Protein AF-A0A9D9ZDM3-F1 (afdb_monomer)

pLDDT: mean 91.42, std 8.43, range [58.44, 98.38]

Secondary structure (DSSP, 8-state):
-----------SSHHHHHHHHTTS--S-GGG----HHHHHHTTS----TT-HHHHHHHHHHHTT------SS--------THHHHTT-SHHHHHHHHHHHHHHHHTTSS-HHHHHHHHHHHHHHHHS-HHHHHHHHHHTS--

Solvent-accessible surface area (backbone atoms only — not comparable to full-atom values): 8613 Å² total; per-residue (Å²): 134,92,81,78,83,64,56,76,67,64,53,45,51,40,71,51,25,55,58,46,40,59,78,41,72,54,67,65,72,97,76,65,86,78,65,64,67,64,43,56,76,70,63,49,76,60,100,40,82,98,41,34,68,44,54,40,53,52,53,38,45,76,72,70,50,84,52,75,42,77,92,65,91,87,71,90,79,90,84,54,75,67,67,52,58,77,64,32,45,68,70,52,44,53,45,50,46,54,48,39,54,48,39,36,74,74,65,70,33,51,73,66,50,35,54,54,49,45,53,57,48,46,54,55,23,71,44,58,67,71,60,38,49,49,46,49,46,72,65,68,21,86

Foldseek 3Di:
DPDDLFAADADFFQVRLLVVLLQDQRDPVVPDDDDPVLCVVLPHFDPLPPCRSSVSVLSSVVVVNTDGDDRDPPDDDDDDLVVLVVCADDVNLVSLLVVLVVCVVSVSYPPVSSVVNSVVSNVLRPDDSVVNVCCVRPPNRD

Radius of gyration: 15.45 Å; Cα contacts (8 Å, |Δi|>4): 131; chains: 1; bounding box: 38×36×33 Å

Structure (mmCIF, N/CA/C/O backbone):
data_AF-A0A9D9ZDM3-F1
#
_entry.id   AF-A0A9D9ZDM3-F1
#
loop_
_atom_site.group_PDB
_atom_site.id
_atom_site.type_symbol
_atom_site.label_atom_id
_atom_site.label_alt_id
_atom_site.label_comp_id
_atom_site.label_asym_id
_atom_site.label_entity_id
_atom_site.label_seq_id
_atom_site.pdbx_PDB_ins_code
_atom_site.Cartn_x
_atom_site.Cartn_y
_atom_site.Cartn_z
_atom_site.occupancy
_atom_site.B_iso_or_equiv
_atom_site.auth_seq_id
_atom_site.auth_comp_id
_atom_site.auth_asym_id
_atom_site.auth_atom_id
_atom_site.pdbx_PDB_model_num
ATOM 1 N N . LYS A 1 1 ? 4.985 -23.607 -13.654 1.00 58.84 1 LYS A N 1
ATOM 2 C CA . LYS A 1 1 ? 5.501 -23.098 -12.353 1.00 58.84 1 LYS A CA 1
ATOM 3 C C . LYS A 1 1 ? 7.020 -22.855 -12.378 1.00 58.84 1 LYS A C 1
ATOM 5 O O . LYS A 1 1 ? 7.584 -22.545 -11.344 1.00 58.84 1 LYS A O 1
ATOM 10 N N . GLU A 1 2 ? 7.680 -22.947 -13.534 1.00 62.12 2 GLU A N 1
ATOM 11 C CA . GLU A 1 2 ? 9.140 -23.139 -13.610 1.00 62.12 2 GLU A CA 1
ATOM 12 C C . GLU A 1 2 ? 9.963 -21.844 -13.670 1.00 62.12 2 GLU A C 1
ATOM 14 O O . GLU A 1 2 ? 11.183 -21.893 -13.706 1.00 62.12 2 GLU A O 1
ATOM 19 N N . ASN A 1 3 ? 9.323 -20.671 -13.627 1.00 83.25 3 ASN A N 1
ATOM 20 C CA . ASN A 1 3 ? 10.016 -19.381 -13.682 1.00 83.25 3 ASN A CA 1
ATOM 21 C C . ASN A 1 3 ? 9.527 -18.433 -12.575 1.00 83.25 3 ASN A C 1
ATOM 23 O O . ASN A 1 3 ? 8.873 -17.416 -12.824 1.00 83.25 3 ASN A O 1
ATOM 27 N N . ILE A 1 4 ? 9.768 -18.821 -11.319 1.00 84.88 4 ILE A N 1
ATOM 28 C CA . ILE A 1 4 ? 9.445 -17.999 -10.147 1.00 84.88 4 ILE A CA 1
ATOM 29 C C . ILE A 1 4 ? 10.621 -17.068 -9.872 1.00 84.88 4 ILE A C 1
ATOM 31 O O . ILE A 1 4 ? 11.646 -17.487 -9.351 1.00 84.88 4 ILE A O 1
ATOM 35 N N . ILE A 1 5 ? 10.455 -15.787 -10.189 1.00 86.00 5 ILE A N 1
ATOM 36 C CA . ILE A 1 5 ? 11.524 -14.790 -10.027 1.00 86.00 5 ILE A CA 1
ATOM 37 C C . ILE A 1 5 ? 11.496 -14.155 -8.621 1.00 86.00 5 ILE A C 1
ATOM 39 O O . ILE A 1 5 ? 12.503 -13.646 -8.137 1.00 86.00 5 ILE A O 1
ATOM 43 N N . SER A 1 6 ? 10.333 -14.131 -7.956 1.00 87.19 6 SER A N 1
ATOM 44 C CA . SER A 1 6 ? 10.145 -13.472 -6.654 1.00 87.19 6 SER A CA 1
ATOM 45 C C . SER A 1 6 ? 8.814 -13.861 -5.995 1.00 87.19 6 SER A C 1
ATOM 47 O O . SER A 1 6 ? 7.822 -14.088 -6.692 1.00 87.19 6 SER A O 1
ATOM 49 N N . THR A 1 7 ? 8.777 -13.845 -4.656 1.00 89.44 7 THR A N 1
ATOM 50 C CA . THR A 1 7 ? 7.588 -14.146 -3.842 1.00 89.44 7 THR A CA 1
ATOM 51 C C . THR A 1 7 ? 7.299 -13.012 -2.862 1.00 89.44 7 THR A C 1
ATOM 53 O O . THR A 1 7 ? 8.063 -12.777 -1.935 1.00 89.44 7 THR A O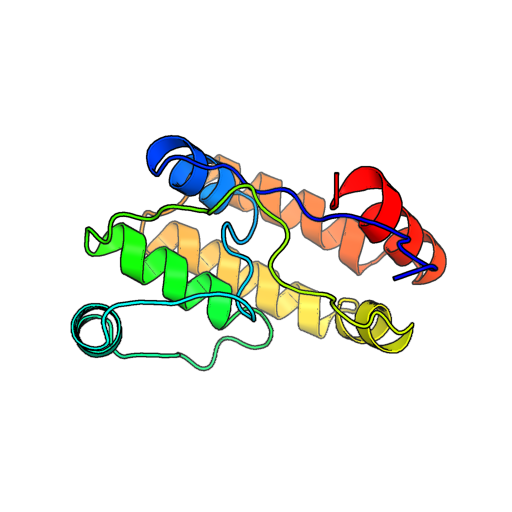 1
ATOM 56 N N . ARG A 1 8 ? 6.156 -12.329 -3.000 1.00 90.38 8 ARG A N 1
ATOM 57 C CA . ARG A 1 8 ? 5.736 -11.294 -2.040 1.00 90.38 8 ARG A CA 1
ATOM 58 C C . ARG A 1 8 ? 5.130 -11.936 -0.789 1.00 90.38 8 ARG A C 1
ATOM 60 O O . ARG A 1 8 ? 3.968 -12.340 -0.822 1.00 90.38 8 ARG A O 1
ATOM 67 N N . LYS A 1 9 ? 5.886 -11.954 0.309 1.00 91.44 9 LYS A N 1
ATOM 68 C CA . LYS A 1 9 ? 5.379 -12.290 1.646 1.00 91.44 9 LYS A CA 1
ATOM 69 C C . LYS A 1 9 ? 4.821 -11.046 2.343 1.00 91.44 9 LYS A C 1
ATOM 71 O O . LYS A 1 9 ? 5.311 -9.934 2.141 1.00 91.44 9 LYS A O 1
ATOM 76 N N . ILE A 1 10 ? 3.753 -11.232 3.112 1.00 94.94 10 ILE A N 1
ATOM 77 C CA . ILE A 1 10 ? 3.065 -10.196 3.894 1.00 94.94 10 ILE A CA 1
ATOM 78 C C . ILE A 1 10 ? 2.682 -10.787 5.259 1.00 94.94 10 ILE A C 1
ATOM 80 O O . ILE A 1 10 ? 2.483 -12.002 5.339 1.00 94.94 10 ILE A O 1
ATOM 84 N N . PRO A 1 11 ? 2.592 -9.973 6.325 1.00 97.00 11 PRO A N 1
ATOM 85 C CA . PRO A 1 11 ? 2.371 -10.490 7.674 1.00 97.00 11 PRO A CA 1
ATOM 86 C C . PRO A 1 11 ? 1.042 -11.230 7.810 1.00 97.00 11 PRO A C 1
ATOM 88 O O . PRO A 1 11 ? 0.063 -10.844 7.178 1.00 97.00 11 PRO A O 1
ATOM 91 N N . GLU A 1 12 ? 1.010 -12.270 8.641 1.00 97.75 12 GLU A N 1
ATOM 92 C CA . GLU A 1 12 ? -0.151 -13.152 8.804 1.00 97.75 12 GLU A CA 1
ATOM 93 C C . GLU A 1 12 ? -1.262 -12.532 9.659 1.00 97.75 12 GLU A C 1
ATOM 95 O O . GLU A 1 12 ? -2.431 -12.538 9.266 1.00 97.75 12 GLU A O 1
ATOM 100 N N . LYS A 1 13 ? -0.899 -12.033 10.846 1.00 98.38 13 LYS A N 1
ATOM 101 C CA . LYS A 1 13 ? -1.844 -11.627 11.890 1.00 98.38 13 LYS A CA 1
ATOM 102 C C . LYS A 1 13 ? -2.204 -10.150 11.778 1.00 98.38 13 LYS A C 1
ATOM 104 O O . LYS A 1 13 ? -1.398 -9.328 11.344 1.00 98.38 13 LYS A O 1
ATOM 109 N N . HIS A 1 14 ? -3.407 -9.804 12.233 1.00 98.19 14 HIS A N 1
ATOM 110 C CA . HIS A 1 14 ? -3.968 -8.460 12.103 1.00 98.19 14 HIS A CA 1
ATOM 111 C C . HIS A 1 14 ? -3.051 -7.347 12.627 1.00 98.19 14 HIS A C 1
ATOM 113 O O . HIS A 1 14 ? -2.821 -6.377 11.913 1.00 98.19 14 HIS A O 1
ATOM 119 N N . ASN A 1 15 ? -2.481 -7.480 13.826 1.00 98.12 15 ASN A N 1
ATOM 120 C CA . ASN A 1 15 ? -1.644 -6.420 14.404 1.00 98.12 15 ASN A CA 1
ATOM 121 C C . ASN A 1 15 ? -0.406 -6.129 13.541 1.00 98.12 15 ASN A C 1
ATOM 123 O O . ASN A 1 15 ? -0.071 -4.967 13.292 1.00 98.12 15 ASN A O 1
ATOM 127 N N . ASP A 1 16 ? 0.227 -7.176 13.012 1.00 98.19 16 ASP A N 1
ATOM 128 C CA . ASP A 1 16 ? 1.375 -7.037 12.117 1.00 98.19 16 ASP A CA 1
ATOM 129 C C . ASP A 1 16 ? 0.962 -6.504 10.744 1.00 98.19 16 ASP A C 1
ATOM 131 O O . ASP A 1 16 ? 1.679 -5.696 10.154 1.00 98.19 16 ASP A O 1
ATOM 135 N N . ILE A 1 17 ? -0.219 -6.894 10.256 1.00 98.25 17 ILE A N 1
ATOM 136 C CA . ILE A 1 17 ? -0.843 -6.348 9.046 1.00 98.25 17 ILE A CA 1
ATOM 137 C C . ILE A 1 17 ? -1.062 -4.841 9.186 1.00 98.25 17 ILE A C 1
ATOM 139 O O . ILE A 1 17 ? -0.687 -4.088 8.288 1.00 98.25 17 ILE A O 1
ATOM 143 N N . VAL A 1 18 ? -1.615 -4.381 10.311 1.00 98.19 18 VAL A N 1
ATOM 144 C CA . VAL A 1 18 ? -1.837 -2.955 10.583 1.00 98.19 18 VAL A CA 1
ATOM 145 C C . VAL A 1 18 ? -0.502 -2.216 10.663 1.00 98.19 18 VAL A C 1
ATOM 147 O O . VAL A 1 18 ? -0.343 -1.169 10.035 1.00 98.19 18 VAL A O 1
ATOM 150 N N . LYS A 1 19 ? 0.489 -2.771 11.373 1.00 97.88 19 LYS A N 1
ATOM 151 C CA . LYS A 1 19 ? 1.831 -2.180 11.485 1.00 97.88 19 LYS A CA 1
ATOM 152 C C . LYS A 1 19 ? 2.521 -2.068 10.124 1.00 97.88 19 LYS A C 1
ATOM 154 O O . LYS A 1 19 ? 3.030 -1.003 9.781 1.00 97.88 19 LYS A O 1
ATOM 159 N N . PHE A 1 20 ? 2.512 -3.137 9.332 1.00 97.06 20 PHE A N 1
ATOM 160 C CA . PHE A 1 20 ? 3.072 -3.155 7.979 1.00 97.06 20 PHE A CA 1
ATOM 161 C C . PHE A 1 20 ? 2.329 -2.191 7.053 1.00 97.06 20 PHE A C 1
ATOM 163 O O . PHE A 1 20 ? 2.959 -1.448 6.290 1.00 97.06 20 PHE A O 1
ATOM 170 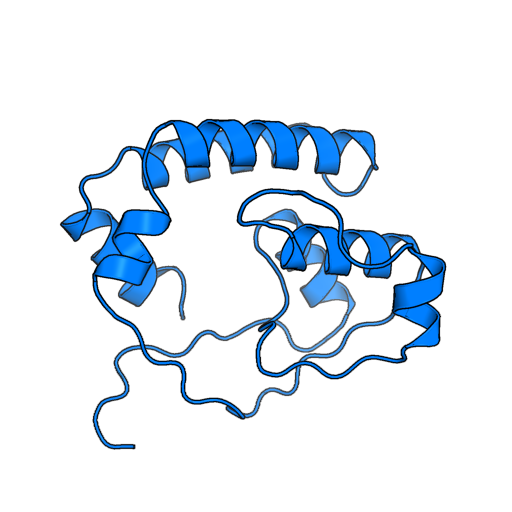N N . GLY A 1 21 ? 1.005 -2.147 7.205 1.00 97.00 21 GLY A N 1
ATOM 171 C CA . GLY A 1 21 ? 0.081 -1.259 6.524 1.00 97.00 21 GLY A CA 1
ATOM 172 C C . GLY A 1 21 ? 0.426 0.218 6.669 1.00 97.00 21 GLY A C 1
ATOM 173 O O . GLY A 1 21 ? 0.176 0.965 5.743 1.00 97.00 21 GLY A O 1
ATOM 174 N N . LYS A 1 22 ? 1.107 0.654 7.738 1.00 96.88 22 LYS A N 1
ATOM 175 C CA . LYS A 1 22 ? 1.578 2.050 7.876 1.00 96.88 22 LYS A CA 1
ATOM 176 C C . LYS A 1 22 ? 2.677 2.441 6.883 1.00 96.88 22 LYS A C 1
ATOM 178 O O . LYS A 1 22 ? 2.970 3.623 6.718 1.00 96.88 22 LYS A O 1
ATOM 183 N N . SER A 1 23 ? 3.315 1.466 6.241 1.00 93.88 23 SER A N 1
ATOM 184 C CA . SER A 1 23 ? 4.430 1.689 5.314 1.00 93.88 23 SER A CA 1
ATOM 185 C C . SER A 1 23 ? 4.120 1.219 3.895 1.00 93.88 23 SER A C 1
ATOM 187 O O . SER A 1 23 ? 4.513 1.868 2.924 1.00 93.88 23 SER A O 1
ATOM 189 N N . ARG A 1 24 ? 3.405 0.100 3.739 1.00 93.50 24 ARG A N 1
ATOM 190 C CA . ARG A 1 24 ? 3.184 -0.599 2.467 1.00 93.50 24 ARG A CA 1
ATOM 191 C C . ARG A 1 24 ? 1.793 -1.224 2.462 1.00 93.50 24 ARG A C 1
ATOM 193 O O . ARG A 1 24 ? 1.325 -1.650 3.506 1.00 93.50 24 ARG A O 1
ATOM 200 N N . ASN A 1 25 ? 1.176 -1.356 1.283 1.00 95.12 25 ASN A N 1
ATOM 201 C CA . ASN A 1 25 ? -0.118 -2.034 1.166 1.00 95.12 25 ASN A CA 1
ATOM 202 C C . ASN A 1 25 ? -0.011 -3.451 1.773 1.00 95.12 25 ASN A C 1
ATOM 204 O O . ASN A 1 25 ? 0.836 -4.232 1.312 1.00 95.12 25 ASN A O 1
ATOM 208 N N . PRO A 1 26 ? -0.814 -3.782 2.799 1.00 95.62 26 PRO A N 1
ATOM 209 C CA . PRO A 1 26 ? -0.625 -5.004 3.563 1.00 95.62 26 PRO A CA 1
ATOM 210 C C . PRO A 1 26 ? -1.283 -6.239 2.947 1.00 95.62 26 PRO A C 1
ATOM 212 O O . PRO A 1 26 ? -1.167 -7.318 3.520 1.00 95.62 26 PRO A O 1
ATOM 215 N N . ILE A 1 27 ? -1.947 -6.102 1.794 1.00 96.62 27 ILE A N 1
ATOM 216 C CA . ILE A 1 27 ? -2.745 -7.167 1.189 1.00 96.62 27 ILE A CA 1
ATOM 217 C C . ILE A 1 27 ? -2.314 -7.430 -0.264 1.00 96.62 27 ILE A C 1
ATOM 219 O O . ILE A 1 27 ? -1.890 -6.537 -1.012 1.00 96.62 27 ILE A O 1
ATOM 223 N N . ASN A 1 28 ? -2.397 -8.696 -0.677 1.00 94.81 28 ASN A N 1
ATOM 224 C CA . ASN A 1 28 ? -2.236 -9.130 -2.064 1.00 94.81 28 ASN A CA 1
ATOM 225 C C . ASN A 1 28 ? -3.592 -9.103 -2.778 1.00 94.81 28 ASN A C 1
ATOM 227 O O . ASN A 1 28 ? -4.235 -10.136 -2.916 1.00 94.81 28 ASN A O 1
ATOM 231 N N . HIS A 1 29 ? -4.000 -7.920 -3.245 1.00 95.06 29 HIS A N 1
ATOM 232 C CA . HIS A 1 29 ? -5.338 -7.656 -3.788 1.00 95.06 29 HIS A CA 1
ATOM 233 C C . HIS A 1 29 ? -5.921 -8.709 -4.758 1.00 95.06 29 HIS A C 1
ATOM 235 O O . HIS A 1 29 ? -7.081 -9.069 -4.591 1.00 95.06 29 HIS A O 1
ATOM 241 N N . PRO A 1 30 ? -5.170 -9.279 -5.726 1.00 94.19 30 PRO A N 1
ATOM 242 C CA . PRO A 1 30 ? -5.767 -10.215 -6.682 1.00 94.19 30 PRO A CA 1
ATOM 243 C C . PRO A 1 30 ? -6.127 -11.592 -6.094 1.00 94.19 30 PRO A C 1
ATOM 245 O O . PRO A 1 30 ? -6.694 -12.415 -6.802 1.00 94.19 30 PRO A O 1
ATOM 248 N N . ALA A 1 31 ? -5.784 -11.862 -4.832 1.00 94.44 31 ALA A N 1
ATOM 249 C CA . ALA A 1 31 ? -6.080 -13.114 -4.136 1.00 94.44 31 ALA A CA 1
ATOM 250 C C . ALA A 1 31 ? -6.753 -12.855 -2.778 1.00 94.44 31 ALA A C 1
ATOM 252 O O . ALA A 1 31 ? -6.395 -13.463 -1.770 1.00 94.44 31 ALA A O 1
ATOM 253 N N . THR A 1 32 ? -7.697 -11.911 -2.733 1.00 96.19 32 THR A N 1
ATOM 254 C CA . THR A 1 32 ? -8.429 -11.561 -1.507 1.00 96.19 32 THR A CA 1
ATOM 255 C C . THR A 1 32 ? -9.879 -11.982 -1.562 1.00 96.19 32 THR A C 1
ATOM 257 O O . THR A 1 32 ? -10.534 -11.825 -2.588 1.00 96.19 32 THR A O 1
ATOM 260 N N . MET A 1 33 ? -10.401 -12.390 -0.411 1.00 96.88 33 MET A N 1
ATOM 261 C CA . MET A 1 33 ? -11.833 -12.496 -0.161 1.00 96.88 33 MET A CA 1
ATOM 262 C C . MET A 1 33 ? -12.197 -11.626 1.038 1.00 96.88 33 MET A C 1
ATOM 264 O O . MET A 1 33 ? -11.415 -11.481 1.976 1.00 96.88 33 MET A O 1
ATOM 268 N N . PHE A 1 34 ? -13.383 -11.027 1.000 1.00 97.19 34 PHE A N 1
ATOM 269 C CA . PHE A 1 34 ? -13.889 -10.157 2.055 1.00 97.19 34 PHE A CA 1
ATOM 270 C C . PHE A 1 34 ? -15.413 -10.225 2.113 1.00 97.19 34 PHE A C 1
ATOM 272 O O . PHE A 1 34 ? -16.081 -10.547 1.130 1.00 97.19 34 PHE A O 1
ATOM 279 N N . ARG A 1 35 ? -15.987 -9.882 3.269 1.00 97.56 35 ARG A N 1
ATOM 280 C CA . ARG A 1 35 ? -17.442 -9.745 3.401 1.00 97.56 35 ARG A CA 1
ATOM 281 C C . ARG A 1 35 ? -17.894 -8.491 2.658 1.00 97.56 35 ARG A C 1
ATOM 283 O O . ARG A 1 35 ? -17.411 -7.398 2.952 1.00 97.56 35 ARG A O 1
ATOM 290 N N . LYS A 1 36 ? -18.851 -8.637 1.737 1.00 96.94 36 LYS A N 1
ATOM 291 C CA . LYS A 1 36 ? -19.411 -7.515 0.962 1.00 96.94 36 LYS A CA 1
ATOM 292 C C . LYS A 1 36 ? -19.902 -6.381 1.865 1.00 96.94 36 LYS A C 1
ATOM 294 O O . LYS A 1 36 ? -19.607 -5.226 1.586 1.00 96.94 36 LYS A O 1
ATOM 299 N N . SER A 1 37 ? -20.589 -6.715 2.960 1.00 97.56 37 SER A N 1
ATOM 300 C CA . SER A 1 37 ? -21.121 -5.738 3.917 1.00 97.56 37 SER A CA 1
ATOM 301 C C . SER A 1 37 ? -20.046 -4.798 4.466 1.00 97.56 37 SER A C 1
ATOM 303 O O . SER A 1 37 ? -20.257 -3.593 4.484 1.00 97.56 37 SER A O 1
ATOM 305 N N . ILE A 1 38 ? -18.863 -5.315 4.815 1.00 97.19 38 ILE A N 1
ATOM 306 C CA . ILE A 1 38 ? -17.744 -4.500 5.316 1.00 97.19 38 ILE A CA 1
ATOM 307 C C . ILE A 1 38 ? -17.321 -3.463 4.269 1.00 97.19 38 ILE A C 1
ATOM 309 O O . ILE A 1 38 ? -17.159 -2.290 4.590 1.00 97.19 38 ILE A O 1
ATOM 313 N N . ILE A 1 39 ? -17.174 -3.881 3.009 1.00 97.56 39 ILE A N 1
ATOM 314 C CA . ILE A 1 39 ? -16.722 -2.994 1.931 1.00 97.56 39 ILE A CA 1
ATOM 315 C C . ILE A 1 39 ? -17.796 -1.980 1.525 1.00 97.56 39 ILE A C 1
ATOM 317 O O . ILE A 1 39 ? -17.476 -0.817 1.273 1.00 97.56 39 ILE A O 1
ATOM 321 N N . CYS A 1 40 ? -19.065 -2.385 1.500 1.00 97.25 40 CYS A N 1
ATOM 322 C CA . CYS A 1 40 ? -20.174 -1.469 1.244 1.00 97.25 40 CYS A CA 1
ATOM 323 C C . CYS A 1 40 ? -20.293 -0.406 2.346 1.00 97.25 40 CYS A C 1
ATOM 325 O O . CYS A 1 40 ? -20.440 0.769 2.020 1.00 97.25 40 CYS A O 1
ATOM 327 N N . ASN A 1 41 ? -20.135 -0.783 3.619 1.00 97.44 41 ASN A N 1
ATOM 328 C CA . ASN A 1 41 ? -20.240 0.146 4.750 1.00 97.44 41 ASN A CA 1
ATOM 329 C C . ASN A 1 41 ? -19.165 1.244 4.732 1.00 97.44 41 ASN A C 1
ATOM 331 O O . ASN A 1 41 ? -19.410 2.348 5.205 1.00 97.44 41 ASN A O 1
ATOM 335 N N . ILE A 1 42 ? -17.992 0.976 4.149 1.00 97.25 42 ILE A N 1
ATOM 336 C CA . ILE A 1 42 ? -16.922 1.978 3.996 1.00 97.25 42 ILE A CA 1
ATOM 337 C C . ILE A 1 42 ? -16.986 2.746 2.664 1.00 97.25 42 ILE A C 1
ATOM 339 O O . ILE A 1 42 ? -16.083 3.539 2.376 1.00 97.25 42 ILE A O 1
ATOM 343 N N . GLY A 1 43 ? -18.015 2.508 1.840 1.00 96.94 43 GLY A N 1
ATOM 344 C CA . GLY A 1 43 ? -18.246 3.195 0.566 1.00 96.94 43 GLY A CA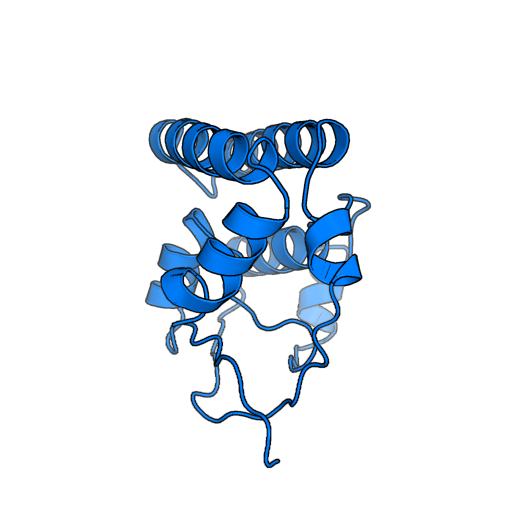 1
ATOM 345 C C . GLY A 1 43 ? -17.473 2.640 -0.636 1.00 96.94 43 GLY A C 1
ATOM 346 O O . GLY A 1 43 ? -17.307 3.348 -1.623 1.00 96.94 43 GLY A O 1
ATOM 347 N N . GLY A 1 44 ? -16.974 1.400 -0.576 1.00 96.56 44 GLY A N 1
ATOM 348 C CA . GLY A 1 44 ? -16.311 0.753 -1.715 1.00 96.56 44 GLY A CA 1
ATOM 349 C C . GLY A 1 44 ? -14.971 1.385 -2.114 1.00 96.56 44 GLY A C 1
ATOM 350 O O . GLY A 1 44 ? -14.235 1.896 -1.264 1.00 96.56 44 GLY A O 1
ATOM 351 N N . TYR A 1 45 ? -14.627 1.305 -3.404 1.00 96.69 45 TYR A N 1
ATOM 352 C CA . TYR A 1 45 ? -13.410 1.902 -3.965 1.00 96.69 45 TYR A CA 1
ATOM 353 C C . TYR A 1 45 ? -13.578 3.403 -4.189 1.00 96.69 45 TYR A C 1
ATOM 355 O O . TYR A 1 45 ? -14.634 3.871 -4.604 1.00 96.69 45 TYR A O 1
ATOM 363 N N . ARG A 1 46 ? -12.496 4.149 -3.966 1.00 95.25 46 ARG A N 1
ATOM 364 C CA . ARG A 1 46 ? -12.404 5.577 -4.281 1.00 95.25 46 ARG A CA 1
ATOM 365 C C . ARG A 1 46 ? -11.443 5.777 -5.445 1.00 95.25 46 ARG A C 1
ATOM 367 O O . ARG A 1 46 ? -10.526 4.981 -5.629 1.00 95.25 46 ARG A O 1
ATOM 374 N N . ALA A 1 47 ? -11.625 6.864 -6.190 1.00 94.31 47 ALA A N 1
ATOM 375 C CA . ALA A 1 47 ? -10.714 7.270 -7.255 1.00 94.31 47 ALA A CA 1
ATOM 376 C C . ALA A 1 47 ? -9.392 7.794 -6.661 1.00 94.31 47 ALA A C 1
ATOM 378 O O . ALA A 1 47 ? -9.177 9.000 -6.534 1.00 94.31 47 ALA A O 1
ATOM 379 N N . ILE A 1 48 ? -8.524 6.869 -6.251 1.00 91.94 48 ILE A N 1
ATOM 380 C CA . ILE A 1 48 ? -7.183 7.131 -5.724 1.00 91.94 48 ILE A CA 1
ATOM 381 C C . ILE A 1 48 ? -6.190 6.489 -6.698 1.00 91.94 48 ILE A C 1
ATOM 383 O O . ILE A 1 48 ? -5.829 5.330 -6.492 1.00 91.94 48 ILE A O 1
ATOM 387 N N . PRO A 1 49 ? -5.761 7.208 -7.753 1.00 89.88 49 PRO A N 1
ATOM 388 C CA . PRO A 1 49 ? -4.978 6.623 -8.833 1.00 89.88 49 PRO A CA 1
ATOM 389 C C . PRO A 1 49 ? -3.816 5.767 -8.324 1.00 89.88 49 PRO A C 1
ATOM 391 O O . PRO A 1 49 ? -2.979 6.239 -7.547 1.00 89.88 49 PRO A O 1
ATOM 394 N N . PHE A 1 50 ? -3.769 4.517 -8.790 1.00 89.12 50 PHE A N 1
ATOM 395 C CA . PHE A 1 50 ? -2.733 3.511 -8.508 1.00 89.12 50 PHE A CA 1
ATOM 396 C C . PHE A 1 50 ? -2.710 2.929 -7.085 1.00 89.12 50 PHE A C 1
ATOM 398 O O . PHE A 1 50 ? -1.876 2.058 -6.807 1.00 89.12 50 PHE A O 1
ATOM 405 N N . LEU A 1 51 ? -3.535 3.439 -6.171 1.00 94.25 51 LEU A N 1
ATOM 406 C CA . LEU A 1 51 ? -3.505 3.135 -4.736 1.00 94.25 51 LEU A CA 1
ATOM 407 C C . LEU A 1 51 ? -4.914 2.843 -4.187 1.00 94.25 51 LEU A C 1
ATOM 409 O O . LEU A 1 51 ? -5.140 2.924 -2.979 1.00 94.25 51 LEU A O 1
ATOM 413 N N . GLU A 1 52 ? -5.854 2.502 -5.067 1.00 96.25 52 GLU A N 1
ATOM 414 C CA . GLU A 1 52 ? -7.263 2.256 -4.760 1.00 96.25 52 GLU A CA 1
ATOM 415 C C . GLU A 1 52 ? -7.428 1.089 -3.777 1.00 96.25 52 GLU A C 1
ATOM 417 O O . GLU A 1 52 ? -8.223 1.155 -2.838 1.00 96.25 52 GLU A O 1
ATOM 422 N N . ASP A 1 53 ? -6.643 0.027 -3.970 1.00 96.81 53 ASP A N 1
ATOM 423 C CA . ASP A 1 53 ? -6.642 -1.150 -3.106 1.00 96.81 53 ASP A CA 1
ATOM 424 C C . ASP A 1 53 ? -6.088 -0.829 -1.712 1.00 96.81 53 ASP A C 1
ATOM 426 O O . ASP A 1 53 ? -6.640 -1.253 -0.701 1.00 96.81 53 ASP A O 1
ATOM 430 N N . TYR A 1 54 ? -5.019 -0.041 -1.637 1.00 97.38 54 TYR A N 1
ATOM 431 C CA . TYR A 1 54 ? -4.408 0.362 -0.378 1.00 97.38 54 TYR A CA 1
ATOM 432 C C . TYR A 1 54 ? -5.356 1.261 0.426 1.00 97.38 54 TYR A C 1
ATOM 434 O O . TYR A 1 54 ? -5.566 1.016 1.614 1.00 97.38 54 TYR A O 1
ATOM 442 N N . ASP A 1 55 ? -5.980 2.247 -0.221 1.00 97.81 55 ASP A N 1
ATOM 443 C CA . ASP A 1 55 ? -7.012 3.083 0.400 1.00 97.81 55 ASP A CA 1
ATOM 444 C C . ASP A 1 55 ? -8.158 2.239 0.984 1.00 97.81 55 ASP A C 1
ATOM 446 O O . ASP A 1 55 ? -8.566 2.456 2.129 1.00 97.81 55 ASP A O 1
ATOM 450 N N . LEU A 1 56 ? -8.628 1.234 0.235 1.00 97.94 56 LEU A N 1
ATOM 451 C CA . LEU A 1 56 ? -9.692 0.333 0.676 1.00 97.94 56 LEU A CA 1
ATOM 452 C C . LEU A 1 56 ? -9.335 -0.386 1.981 1.00 97.94 56 LEU A C 1
ATOM 454 O O . LEU A 1 56 ? -10.113 -0.358 2.935 1.00 97.94 56 LEU A O 1
ATOM 458 N N . TRP A 1 57 ? -8.156 -1.011 2.041 1.00 98.06 57 TRP A N 1
ATOM 459 C CA . TRP A 1 57 ? -7.750 -1.792 3.212 1.00 98.06 57 TRP A CA 1
ATOM 460 C C . TRP A 1 57 ? -7.483 -0.922 4.433 1.00 98.06 57 TRP A C 1
ATOM 462 O O . TRP A 1 57 ? -7.823 -1.321 5.544 1.00 98.06 57 TRP A O 1
ATOM 472 N N . VAL A 1 58 ? -6.935 0.280 4.243 1.00 98.00 58 VAL A N 1
ATOM 473 C CA . VAL A 1 58 ? -6.756 1.234 5.344 1.00 98.00 58 VAL A CA 1
ATOM 474 C C . VAL A 1 58 ? -8.102 1.641 5.930 1.00 98.00 58 VAL A C 1
ATOM 476 O O . VAL A 1 58 ? -8.281 1.584 7.146 1.00 98.00 58 VAL A O 1
ATOM 479 N N . ARG A 1 59 ? -9.075 2.001 5.086 1.00 97.88 59 ARG A N 1
ATOM 480 C CA . ARG A 1 59 ? -10.420 2.352 5.561 1.00 97.88 59 ARG A CA 1
ATOM 481 C C . ARG A 1 59 ? -11.123 1.180 6.227 1.00 97.88 59 ARG A C 1
ATOM 483 O O . ARG A 1 59 ? -11.789 1.394 7.235 1.00 97.88 59 ARG A O 1
ATOM 490 N N . ALA A 1 60 ? -10.955 -0.035 5.709 1.00 98.12 60 ALA A N 1
ATOM 491 C CA . ALA A 1 60 ? -11.485 -1.236 6.344 1.00 98.12 60 ALA A CA 1
ATOM 492 C C . ALA A 1 60 ? -10.905 -1.414 7.759 1.00 98.12 60 ALA A C 1
ATOM 494 O O . ALA A 1 60 ? -11.670 -1.583 8.703 1.00 98.12 60 ALA A O 1
ATOM 495 N N . ILE A 1 61 ? -9.580 -1.295 7.923 1.00 97.94 61 ILE A N 1
ATOM 496 C CA . ILE A 1 61 ? -8.907 -1.371 9.233 1.00 97.94 61 ILE A CA 1
ATOM 497 C C . ILE A 1 61 ? -9.448 -0.303 10.190 1.00 97.94 61 ILE A C 1
ATOM 499 O O . ILE A 1 61 ? -9.800 -0.621 11.322 1.00 97.94 61 ILE A O 1
ATOM 503 N N . LEU A 1 62 ? -9.546 0.951 9.739 1.00 97.56 62 LEU A N 1
ATOM 504 C CA . LEU A 1 62 ? -10.054 2.055 10.563 1.00 97.56 62 LEU A CA 1
ATOM 505 C C . LEU A 1 62 ? -11.525 1.874 10.971 1.00 97.56 62 LEU A C 1
ATOM 507 O O . LEU A 1 62 ? -11.936 2.410 11.992 1.00 97.56 62 LEU A O 1
ATOM 511 N N . ASN A 1 63 ? -12.301 1.099 10.209 1.00 97.50 63 ASN A N 1
ATOM 512 C CA . ASN A 1 63 ? -13.686 0.736 10.529 1.00 97.50 63 ASN A CA 1
ATOM 513 C C . ASN A 1 63 ? -13.796 -0.612 11.269 1.00 97.50 63 ASN A C 1
ATOM 515 O O . ASN A 1 63 ? -14.853 -1.239 11.269 1.00 97.50 63 ASN A O 1
ATOM 519 N N . GLY A 1 64 ? -12.708 -1.081 11.885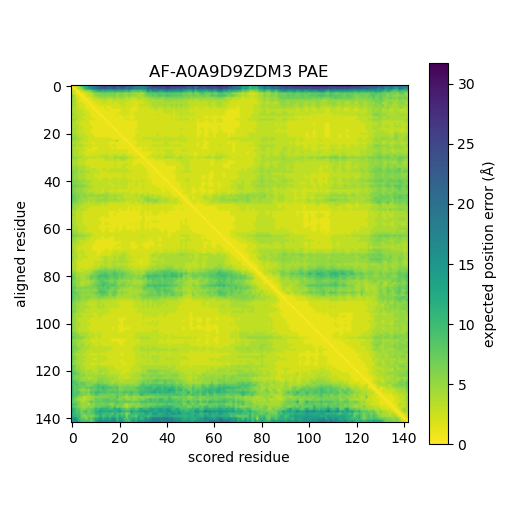 1.00 96.88 64 GLY A N 1
ATOM 520 C CA . GLY A 1 64 ? -12.715 -2.270 12.738 1.00 96.88 64 GLY A CA 1
ATOM 521 C C . GLY A 1 64 ? -12.663 -3.601 11.987 1.00 96.88 64 GLY A C 1
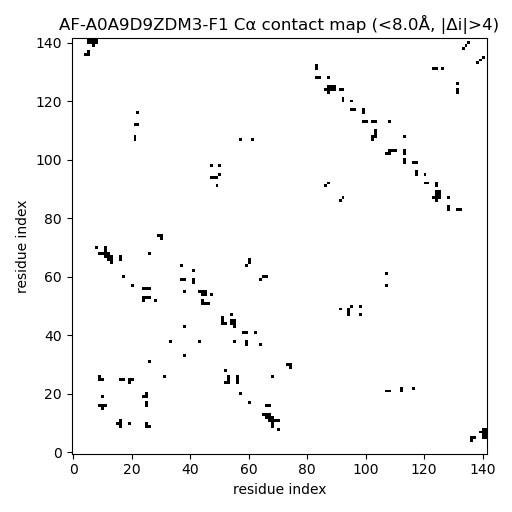ATOM 522 O O . GLY A 1 64 ? -12.878 -4.651 12.593 1.00 96.88 64 GLY A O 1
ATOM 523 N N . ALA A 1 65 ? -12.369 -3.608 10.682 1.00 97.75 65 ALA A N 1
ATOM 524 C CA . ALA A 1 65 ? -12.192 -4.861 9.959 1.00 97.75 65 ALA A CA 1
ATOM 525 C C . ALA A 1 65 ? -10.938 -5.597 10.451 1.00 97.75 65 ALA A C 1
ATOM 527 O O . ALA A 1 65 ? -9.816 -5.089 10.373 1.00 97.75 65 ALA A O 1
ATOM 528 N N . HIS A 1 66 ? -11.130 -6.837 10.895 1.00 97.94 66 HIS A N 1
ATOM 529 C CA . HIS A 1 66 ? -10.032 -7.731 11.234 1.00 97.94 66 HIS A CA 1
ATOM 530 C C . HIS A 1 66 ? -9.506 -8.419 9.969 1.00 97.94 66 HIS A C 1
ATOM 532 O O . HIS A 1 66 ? -10.279 -8.964 9.180 1.00 97.94 66 HIS A O 1
ATOM 538 N N . LEU A 1 67 ? -8.188 -8.384 9.772 1.00 98.19 67 LEU A N 1
ATOM 539 C CA . LEU A 1 67 ? -7.530 -8.882 8.561 1.00 98.19 67 LEU A CA 1
ATOM 540 C C . LEU A 1 67 ? -6.650 -10.086 8.883 1.00 98.19 67 LEU A C 1
ATOM 542 O O . LEU A 1 67 ? -6.023 -10.136 9.940 1.00 98.19 67 LEU A O 1
ATOM 546 N N . TYR A 1 68 ? -6.569 -11.014 7.934 1.00 98.06 68 TYR A N 1
ATOM 547 C CA . TYR A 1 68 ? -5.731 -12.203 8.017 1.00 98.06 68 TYR A CA 1
ATOM 548 C C . TYR A 1 68 ? -5.159 -12.534 6.637 1.00 98.06 68 TYR A C 1
ATOM 550 O O . TYR A 1 68 ? -5.896 -12.541 5.650 1.00 98.06 68 TYR A O 1
ATOM 558 N N . ASN A 1 69 ? -3.859 -12.823 6.569 1.00 98.00 69 ASN A N 1
ATOM 559 C CA . ASN A 1 69 ? -3.200 -13.253 5.337 1.00 98.00 69 ASN A CA 1
ATOM 560 C C . ASN A 1 69 ? -2.806 -14.726 5.428 1.00 98.00 69 ASN A C 1
ATOM 562 O O . ASN A 1 69 ? -1.937 -15.095 6.218 1.00 98.00 69 ASN A O 1
ATOM 566 N N . ILE A 1 70 ? -3.377 -15.548 4.550 1.00 96.81 70 ILE A N 1
ATOM 567 C CA . ILE A 1 70 ? -2.990 -16.952 4.393 1.00 96.81 70 ILE A CA 1
ATOM 568 C C . ILE A 1 70 ? -1.527 -17.015 3.927 1.00 96.81 70 ILE A C 1
ATOM 570 O O . ILE A 1 70 ? -1.161 -16.396 2.930 1.00 96.81 70 ILE A O 1
ATOM 574 N N . GLN A 1 71 ? -0.689 -17.776 4.636 1.00 95.50 71 GLN A N 1
ATOM 575 C CA . GLN A 1 71 ? 0.759 -17.861 4.370 1.00 95.50 71 GLN A CA 1
ATOM 576 C C . GLN A 1 71 ? 1.134 -18.822 3.225 1.00 95.50 71 GLN A C 1
ATOM 578 O O . GLN A 1 71 ? 2.311 -19.077 2.973 1.00 95.50 71 GLN A O 1
ATOM 583 N N . GLN A 1 72 ? 0.138 -19.342 2.508 1.00 93.94 72 GLN A N 1
ATOM 584 C CA . GLN A 1 72 ? 0.315 -20.167 1.316 1.00 93.94 72 GLN A CA 1
ATOM 585 C C . GLN A 1 72 ? 0.241 -19.308 0.048 1.00 93.94 72 GLN A C 1
ATOM 587 O O . GLN A 1 72 ? -0.527 -18.350 -0.032 1.00 93.94 72 GLN A O 1
ATOM 592 N N . SER A 1 73 ? 1.023 -19.662 -0.974 1.00 92.06 73 SER A N 1
ATOM 593 C CA . SER A 1 73 ? 0.959 -18.973 -2.265 1.00 92.06 73 SER A CA 1
ATOM 594 C C . SER A 1 73 ? -0.257 -19.445 -3.063 1.00 92.06 73 SER A C 1
ATOM 596 O O . SER A 1 73 ? -0.250 -20.541 -3.619 1.00 92.06 73 SER A O 1
ATOM 598 N N . LEU A 1 74 ? -1.291 -18.604 -3.125 1.00 93.44 74 LEU A N 1
ATOM 599 C CA . LEU A 1 74 ? -2.553 -18.901 -3.818 1.00 93.44 74 LEU A CA 1
ATOM 600 C C . LEU A 1 74 ? -2.633 -18.301 -5.234 1.00 93.44 74 LEU A C 1
ATOM 602 O O . LEU A 1 74 ? -3.622 -18.501 -5.931 1.00 93.44 74 LEU A O 1
ATOM 606 N N . LEU A 1 75 ? -1.614 -17.549 -5.669 1.00 92.75 75 LEU A N 1
ATOM 607 C CA . LEU A 1 75 ? -1.643 -16.799 -6.927 1.00 92.75 75 LEU A CA 1
ATOM 608 C C . LEU A 1 75 ? -0.282 -16.768 -7.626 1.00 92.75 75 LEU A C 1
ATOM 610 O O . LEU A 1 75 ? 0.727 -16.375 -7.042 1.00 92.75 75 LEU A O 1
ATOM 614 N N . TRP A 1 76 ? -0.294 -17.046 -8.930 1.00 91.75 76 TRP A N 1
ATOM 615 C CA . TRP A 1 76 ? 0.817 -16.763 -9.838 1.00 91.75 76 TRP A CA 1
ATOM 616 C C . TRP A 1 76 ? 0.571 -15.435 -10.554 1.00 91.75 76 TRP A C 1
ATOM 618 O O . TRP A 1 76 ? -0.349 -15.320 -11.360 1.00 91.75 76 TRP A O 1
ATOM 628 N N . PHE A 1 77 ? 1.387 -14.420 -10.269 1.00 89.19 77 PHE A N 1
ATOM 629 C CA . PHE A 1 77 ? 1.228 -13.092 -10.864 1.00 89.19 77 PHE A CA 1
ATOM 630 C C . PHE A 1 77 ? 2.214 -12.875 -12.015 1.00 89.19 77 PHE A C 1
ATOM 632 O O . PHE A 1 77 ? 3.429 -12.920 -11.813 1.00 89.19 77 PHE A O 1
ATOM 639 N N . ARG A 1 78 ? 1.707 -12.578 -13.218 1.00 88.81 78 ARG A N 1
ATOM 640 C CA . ARG A 1 78 ? 2.553 -12.258 -14.377 1.00 88.81 78 ARG A CA 1
ATOM 641 C C . ARG A 1 78 ? 3.191 -10.881 -14.201 1.00 88.81 78 ARG A C 1
ATOM 643 O O . ARG A 1 78 ? 2.501 -9.881 -14.011 1.00 88.81 78 ARG A O 1
ATOM 650 N N . LEU A 1 79 ? 4.514 -10.826 -14.291 1.00 84.38 79 LEU A N 1
ATOM 651 C CA . LEU A 1 79 ? 5.281 -9.591 -14.187 1.00 84.38 79 LEU A CA 1
ATOM 652 C C . LEU A 1 79 ? 5.873 -9.251 -15.555 1.00 84.38 79 LEU A C 1
ATOM 654 O O . LEU A 1 79 ? 6.606 -10.052 -16.119 1.00 84.38 79 LEU A O 1
ATOM 658 N N . SER A 1 80 ? 5.544 -8.073 -16.078 1.00 85.06 80 SER A N 1
ATOM 659 C CA . SER A 1 80 ? 6.118 -7.530 -17.313 1.00 85.06 80 SER A CA 1
ATOM 660 C C . SER A 1 80 ? 6.890 -6.247 -17.021 1.00 85.06 80 SER A C 1
ATOM 662 O O . SER A 1 80 ? 6.647 -5.592 -16.004 1.00 85.06 80 SER A O 1
ATOM 664 N N . ASP A 1 81 ? 7.787 -5.844 -17.921 1.00 81.06 81 ASP A N 1
ATOM 665 C CA . ASP A 1 81 ? 8.553 -4.600 -17.762 1.00 81.06 81 ASP A CA 1
ATOM 666 C C . ASP A 1 81 ? 7.650 -3.357 -17.692 1.00 81.06 81 ASP A C 1
ATOM 668 O O . ASP A 1 81 ? 7.869 -2.456 -16.874 1.00 81.06 81 ASP A O 1
ATOM 672 N N . ASN A 1 82 ? 6.530 -3.381 -18.419 1.00 83.75 82 ASN A N 1
ATOM 673 C CA . ASN A 1 82 ? 5.482 -2.359 -18.346 1.00 83.75 82 ASN A CA 1
ATOM 674 C C . ASN A 1 82 ? 4.871 -2.219 -16.940 1.00 83.75 82 ASN A C 1
ATOM 676 O O . ASN A 1 82 ? 4.399 -1.145 -16.562 1.00 83.75 82 ASN A O 1
ATOM 680 N N . ALA A 1 83 ? 4.894 -3.270 -16.115 1.00 81.38 83 ALA A N 1
ATOM 681 C CA . ALA A 1 83 ? 4.414 -3.197 -14.737 1.00 81.38 83 ALA A CA 1
ATOM 682 C C . ALA A 1 83 ? 5.320 -2.350 -13.819 1.00 81.38 83 ALA A C 1
ATOM 684 O O . ALA A 1 83 ? 4.856 -1.910 -12.762 1.00 81.38 83 ALA A O 1
ATOM 685 N N . PHE A 1 84 ? 6.585 -2.125 -14.194 1.00 79.56 84 PHE A N 1
ATOM 686 C CA . PHE A 1 84 ? 7.527 -1.265 -13.467 1.00 79.56 84 PHE A CA 1
ATOM 687 C C . PHE A 1 84 ? 7.554 0.164 -14.009 1.00 79.56 84 PHE A C 1
ATOM 689 O O . PHE A 1 84 ? 7.657 1.106 -13.219 1.00 79.56 84 PHE A O 1
ATOM 696 N N . LEU A 1 85 ? 7.386 0.326 -15.327 1.00 80.25 85 LEU A N 1
ATOM 697 C CA . LEU A 1 85 ? 7.273 1.636 -15.975 1.00 80.25 85 LEU A CA 1
ATOM 698 C C . LEU A 1 85 ? 6.089 2.432 -15.419 1.00 80.25 85 LEU A C 1
ATOM 700 O O . LEU A 1 85 ? 6.264 3.565 -14.982 1.00 80.25 85 LEU A O 1
ATOM 704 N N . ARG A 1 86 ? 4.917 1.792 -15.296 1.00 82.06 86 ARG A N 1
ATOM 705 C CA . ARG A 1 86 ? 3.698 2.403 -14.725 1.00 82.06 86 ARG A CA 1
ATOM 706 C C . ARG A 1 86 ? 3.796 2.755 -13.237 1.00 82.06 86 ARG A C 1
ATOM 708 O O . ARG A 1 86 ? 2.892 3.371 -12.693 1.00 82.06 86 ARG A O 1
ATOM 715 N N . ARG A 1 87 ? 4.860 2.323 -12.554 1.00 82.44 87 ARG A N 1
ATOM 716 C CA . ARG A 1 87 ? 5.114 2.578 -11.128 1.00 82.44 87 ARG A CA 1
ATOM 717 C C . ARG A 1 87 ? 6.243 3.593 -10.930 1.00 82.44 87 ARG A C 1
ATOM 719 O O . ARG A 1 87 ? 6.967 3.522 -9.940 1.00 82.44 87 ARG A O 1
ATOM 726 N N . GLY A 1 88 ? 6.449 4.499 -11.872 1.00 84.25 88 GLY A N 1
ATOM 727 C CA . GLY A 1 88 ? 7.450 5.556 -11.776 1.00 84.25 88 GLY A CA 1
ATOM 728 C C . GLY A 1 88 ? 6.966 6.861 -12.370 1.00 84.25 88 GLY A C 1
ATOM 729 O O . GLY A 1 88 ? 5.862 6.935 -12.900 1.00 84.25 88 GLY A O 1
ATOM 730 N N . GLY A 1 89 ? 7.828 7.870 -12.294 1.00 87.56 89 GLY A N 1
ATOM 731 C CA . GLY A 1 89 ? 7.541 9.190 -12.840 1.00 87.56 89 GLY A CA 1
ATOM 732 C C . GLY A 1 89 ? 6.847 10.129 -11.856 1.00 87.56 89 GLY A C 1
ATOM 733 O O . GLY A 1 89 ? 6.462 9.759 -10.742 1.00 87.56 89 GLY A O 1
ATOM 734 N N . ILE A 1 90 ? 6.730 11.379 -12.297 1.00 87.62 90 ILE A N 1
ATOM 735 C CA . ILE A 1 90 ? 6.301 12.517 -11.480 1.00 87.62 90 ILE A CA 1
ATOM 736 C C . ILE A 1 90 ? 4.825 12.393 -11.091 1.00 87.62 90 ILE A C 1
ATOM 738 O O . ILE A 1 90 ? 4.474 12.657 -9.943 1.00 87.62 90 ILE A O 1
ATOM 742 N N . ASP A 1 91 ? 3.961 11.936 -11.997 1.00 88.81 91 ASP A N 1
ATOM 743 C CA . ASP A 1 91 ? 2.526 11.822 -11.711 1.00 88.81 91 ASP A CA 1
ATOM 744 C C . ASP A 1 91 ? 2.235 10.762 -10.649 1.00 88.81 91 ASP A C 1
ATOM 746 O O . ASP A 1 91 ? 1.410 10.971 -9.757 1.00 88.81 91 ASP A O 1
ATOM 750 N N . TYR A 1 92 ? 2.968 9.647 -10.673 1.00 90.44 92 TYR A N 1
ATOM 751 C CA . TYR A 1 92 ? 2.877 8.639 -9.620 1.00 90.44 92 TYR A CA 1
ATOM 752 C C . TYR A 1 92 ? 3.348 9.210 -8.275 1.00 90.44 92 TYR A C 1
ATOM 754 O O . TYR A 1 92 ? 2.681 9.035 -7.256 1.00 90.44 92 TYR A O 1
ATOM 762 N N . ALA A 1 93 ? 4.473 9.933 -8.273 1.00 91.69 93 ALA A N 1
ATOM 763 C CA . ALA A 1 93 ? 5.018 10.571 -7.077 1.00 91.69 93 ALA A CA 1
ATOM 764 C C . ALA A 1 93 ? 4.038 11.587 -6.457 1.00 91.69 93 ALA A C 1
ATOM 766 O O . ALA A 1 93 ? 3.812 11.558 -5.246 1.00 91.69 93 ALA A O 1
ATOM 767 N N . LYS A 1 94 ? 3.398 12.433 -7.276 1.00 92.81 94 LYS A N 1
ATOM 768 C CA . LYS A 1 94 ? 2.361 13.382 -6.831 1.00 92.81 94 LYS A CA 1
ATOM 769 C C . LYS A 1 94 ? 1.182 12.664 -6.167 1.00 92.81 94 LYS A C 1
ATOM 771 O O . LYS A 1 94 ? 0.757 13.059 -5.080 1.00 92.81 94 LYS A O 1
ATOM 776 N N . ASN A 1 95 ? 0.684 11.590 -6.784 1.00 93.19 95 ASN A N 1
ATOM 777 C CA . ASN A 1 95 ? -0.406 10.789 -6.220 1.00 93.19 95 ASN A CA 1
ATOM 778 C C . ASN A 1 95 ? -0.002 10.106 -4.901 1.00 93.19 95 ASN A C 1
ATOM 780 O O . ASN A 1 95 ? -0.791 10.094 -3.957 1.00 93.19 95 ASN A O 1
ATOM 784 N N . GLU A 1 96 ? 1.234 9.611 -4.781 1.00 93.75 96 GLU A N 1
ATOM 785 C CA . GLU A 1 96 ? 1.742 9.050 -3.522 1.00 93.75 96 GLU A CA 1
ATOM 786 C C . GLU A 1 96 ? 1.842 10.088 -2.403 1.00 93.75 96 GLU A C 1
ATOM 788 O O . GLU A 1 96 ? 1.461 9.776 -1.276 1.00 93.75 96 GLU A O 1
ATOM 793 N N . ILE A 1 97 ? 2.310 11.308 -2.690 1.00 95.38 97 ILE A N 1
ATOM 794 C CA . ILE A 1 97 ? 2.348 12.393 -1.696 1.00 95.38 97 ILE A CA 1
ATOM 795 C C . ILE A 1 97 ? 0.932 12.685 -1.195 1.00 95.38 97 ILE A C 1
ATOM 797 O O . ILE A 1 97 ? 0.695 12.661 0.014 1.00 95.38 97 ILE A O 1
ATOM 801 N N . LYS A 1 98 ? -0.023 12.891 -2.113 1.00 96.12 98 LYS A N 1
ATOM 802 C CA . LYS A 1 98 ? -1.428 13.149 -1.765 1.00 96.12 98 LYS A CA 1
ATOM 803 C C . LYS A 1 98 ? -2.018 12.005 -0.939 1.00 96.12 98 LYS A C 1
ATOM 805 O O . LYS A 1 98 ? -2.729 12.244 0.035 1.00 96.12 98 LYS A O 1
ATOM 810 N N . PHE A 1 99 ? -1.694 10.763 -1.291 1.00 96.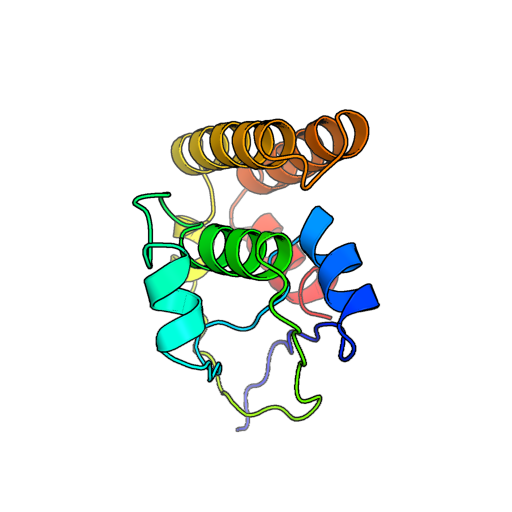88 99 PHE A N 1
ATOM 811 C CA . PHE A 1 99 ? -2.138 9.596 -0.544 1.00 96.88 99 PHE A CA 1
ATOM 812 C C . PHE A 1 99 ? -1.535 9.538 0.866 1.00 96.88 99 PHE A C 1
ATOM 814 O O . PHE A 1 99 ? -2.272 9.322 1.821 1.00 96.88 99 PHE A O 1
ATOM 821 N N . GLN A 1 100 ? -0.233 9.791 1.041 1.00 97.38 100 GLN A N 1
ATOM 822 C CA . GLN A 1 100 ? 0.395 9.832 2.371 1.00 97.38 100 GLN A CA 1
ATOM 823 C C . GLN A 1 100 ? -0.186 10.948 3.249 1.00 97.38 100 GLN A C 1
ATOM 825 O O . GLN A 1 100 ? -0.471 10.717 4.423 1.00 97.38 100 GLN A O 1
ATOM 830 N N . GLN A 1 101 ? -0.443 12.125 2.674 1.00 97.38 101 GLN A N 1
ATOM 831 C CA . GLN A 1 101 ? -1.152 13.205 3.364 1.00 97.38 101 GLN A CA 1
ATOM 832 C C . GLN A 1 101 ? -2.560 12.773 3.789 1.00 97.38 101 GLN A C 1
ATOM 834 O O . GLN A 1 101 ? -2.978 13.073 4.904 1.00 97.38 101 GLN A O 1
ATOM 839 N N . ASN A 1 102 ? -3.287 12.046 2.935 1.00 97.25 102 ASN A N 1
ATOM 840 C CA . ASN A 1 102 ? -4.595 11.498 3.286 1.00 97.25 102 ASN A CA 1
ATOM 841 C C . ASN A 1 102 ? -4.501 10.482 4.436 1.00 97.25 102 ASN A C 1
ATOM 843 O O . ASN A 1 102 ? -5.274 10.584 5.381 1.00 97.25 102 ASN A O 1
ATOM 847 N N . LEU A 1 103 ? -3.529 9.561 4.405 1.00 97.75 103 LEU A N 1
ATOM 848 C CA . LEU A 1 103 ? -3.303 8.592 5.487 1.00 97.75 103 LEU A CA 1
ATOM 849 C C . LEU A 1 103 ? -3.033 9.268 6.838 1.00 97.75 103 LEU A C 1
ATOM 851 O O . LEU A 1 103 ? -3.499 8.782 7.868 1.00 97.75 103 LEU A O 1
ATOM 855 N N . TYR A 1 104 ? -2.286 10.373 6.837 1.00 98.00 104 TYR A N 1
ATOM 856 C CA . TYR A 1 104 ? -2.060 11.175 8.038 1.00 98.00 104 TYR A CA 1
ATOM 857 C C . TYR A 1 104 ? -3.351 11.860 8.506 1.00 98.00 104 TYR A C 1
ATOM 859 O O . TYR A 1 104 ? -3.715 11.742 9.673 1.00 98.00 104 TYR A O 1
ATOM 867 N N . LYS A 1 105 ? -4.092 12.502 7.591 1.00 97.50 105 LYS A N 1
ATOM 868 C CA . LYS A 1 105 ? -5.357 13.196 7.902 1.00 97.50 105 LYS A CA 1
ATOM 869 C C . LYS A 1 105 ? -6.416 12.280 8.516 1.00 97.50 105 LYS A C 1
ATOM 871 O O . LYS A 1 105 ? -7.140 12.713 9.400 1.00 97.50 105 LYS A O 1
ATOM 876 N N . ILE A 1 106 ? -6.500 11.026 8.069 1.00 96.19 106 ILE A N 1
ATOM 877 C CA . ILE A 1 106 ? -7.439 10.032 8.620 1.00 96.19 106 ILE A CA 1
ATOM 878 C C . ILE A 1 106 ? -6.901 9.318 9.874 1.00 96.19 106 ILE A C 1
ATOM 880 O O . ILE A 1 106 ? -7.504 8.350 10.327 1.00 96.19 106 ILE A O 1
ATOM 884 N N . GLY A 1 107 ? -5.752 9.743 10.412 1.00 96.62 107 GLY A N 1
ATOM 885 C CA . GLY A 1 107 ? -5.177 9.207 11.649 1.00 96.62 107 GLY A CA 1
ATOM 886 C C . GLY A 1 107 ? -4.531 7.823 11.525 1.00 96.62 107 GLY A C 1
ATOM 887 O O . GLY A 1 107 ? -4.222 7.199 12.537 1.00 96.62 107 GLY A O 1
ATOM 888 N N . TYR A 1 108 ? -4.302 7.318 10.308 1.00 97.50 108 TYR A N 1
ATOM 889 C CA . TYR A 1 108 ? -3.741 5.977 10.115 1.00 97.50 108 TYR A CA 1
ATOM 890 C C . TYR A 1 108 ? -2.225 5.914 10.360 1.00 97.50 108 TYR A C 1
ATOM 892 O O . TYR A 1 108 ? -1.700 4.926 10.886 1.00 97.50 108 TYR A O 1
ATOM 900 N N . ILE A 1 109 ? -1.507 6.976 9.983 1.00 97.88 109 ILE A N 1
ATOM 901 C CA . ILE A 1 109 ? -0.056 7.107 10.171 1.00 97.88 109 ILE A CA 1
ATOM 902 C C . ILE A 1 109 ? 0.286 8.374 10.953 1.00 97.88 109 ILE A C 1
ATOM 904 O O . ILE A 1 109 ? -0.443 9.360 10.902 1.00 97.88 109 ILE A O 1
ATOM 908 N N . SER A 1 110 ? 1.427 8.360 11.646 1.00 97.56 110 SER A N 1
ATOM 909 C CA . SER A 1 110 ? 1.969 9.559 12.293 1.00 97.56 110 SER A CA 1
ATOM 910 C C . SER A 1 110 ? 2.582 10.522 11.270 1.00 97.56 110 SER A C 1
ATOM 912 O O . SER A 1 110 ? 2.908 10.133 10.143 1.00 97.56 110 SER A O 1
ATOM 914 N N . ILE A 1 111 ? 2.820 11.768 11.686 1.00 97.31 111 ILE A N 1
ATOM 915 C CA . ILE A 1 111 ? 3.513 12.763 10.859 1.00 97.31 111 ILE A CA 1
ATOM 916 C C . ILE A 1 111 ? 4.937 12.313 10.485 1.00 97.31 111 ILE A C 1
ATOM 918 O O . ILE A 1 111 ? 5.368 12.493 9.347 1.00 97.31 111 ILE A O 1
ATOM 922 N N . ILE A 1 112 ? 5.638 11.643 11.407 1.00 96.94 112 ILE A N 1
ATOM 923 C CA . ILE A 1 112 ? 6.981 11.095 11.176 1.00 96.94 112 ILE A CA 1
ATOM 924 C C . ILE A 1 112 ? 6.910 10.017 10.089 1.00 96.94 112 ILE A C 1
ATOM 926 O O . ILE A 1 112 ? 7.643 10.077 9.104 1.00 96.94 112 ILE A O 1
ATOM 930 N N . ASN A 1 113 ? 5.967 9.074 10.213 1.00 95.81 113 ASN A N 1
ATOM 931 C CA . ASN A 1 113 ? 5.748 8.038 9.203 1.00 95.81 113 ASN A CA 1
ATOM 932 C C . ASN A 1 113 ? 5.419 8.637 7.830 1.00 95.81 113 ASN A C 1
ATOM 934 O O . ASN A 1 113 ? 5.918 8.135 6.826 1.00 95.81 113 ASN A O 1
ATOM 938 N N . MET A 1 114 ? 4.609 9.699 7.778 1.00 97.38 114 MET A N 1
ATOM 939 C CA . MET A 1 114 ? 4.247 10.373 6.531 1.00 97.38 114 MET A CA 1
ATOM 940 C C . MET A 1 114 ? 5.490 10.896 5.803 1.00 97.38 114 MET A C 1
ATOM 942 O O . MET A 1 114 ? 5.707 10.541 4.643 1.00 97.38 114 MET A O 1
ATOM 946 N N . TYR A 1 115 ? 6.334 11.680 6.479 1.00 97.31 115 TYR A N 1
ATOM 947 C CA . TYR A 1 115 ? 7.542 12.233 5.861 1.00 97.31 115 TYR A CA 1
ATOM 948 C C . TYR A 1 115 ? 8.556 11.148 5.483 1.00 97.31 115 TYR A C 1
ATOM 950 O O . TYR A 1 115 ? 9.064 11.164 4.361 1.00 97.31 115 TYR A O 1
ATOM 958 N N . SER A 1 116 ? 8.794 10.154 6.348 1.00 96.19 116 SER A N 1
ATOM 959 C CA . SER A 1 116 ? 9.689 9.034 6.026 1.00 96.19 116 SER A CA 1
ATOM 960 C C . SER A 1 116 ? 9.202 8.238 4.811 1.00 96.19 116 SER A C 1
ATOM 962 O O . SER A 1 116 ? 9.991 7.916 3.920 1.00 96.19 116 SER A O 1
ATOM 964 N N . ASN A 1 117 ? 7.899 7.951 4.731 1.00 95.88 117 ASN A N 1
ATOM 965 C CA . ASN A 1 117 ? 7.313 7.240 3.597 1.00 95.88 117 ASN A CA 1
ATOM 966 C C . ASN A 1 117 ? 7.431 8.047 2.301 1.00 95.88 117 ASN A C 1
ATOM 968 O O . ASN A 1 117 ? 7.791 7.474 1.273 1.00 95.88 117 ASN A O 1
ATOM 972 N N . ILE A 1 118 ? 7.125 9.350 2.337 1.00 95.50 118 ILE A N 1
ATOM 973 C CA . ILE A 1 118 ? 7.248 10.238 1.173 1.00 95.50 118 ILE A CA 1
ATOM 974 C C . ILE A 1 118 ? 8.694 10.244 0.679 1.00 95.50 118 ILE A C 1
ATOM 976 O O . ILE A 1 118 ? 8.926 9.980 -0.498 1.00 95.50 118 ILE A O 1
ATOM 980 N N . PHE A 1 119 ? 9.662 10.456 1.573 1.00 94.44 119 PHE A N 1
ATOM 981 C CA . PHE A 1 119 ? 11.079 10.510 1.221 1.00 94.44 119 PHE A CA 1
ATOM 982 C C . PHE A 1 119 ? 11.558 9.223 0.531 1.00 94.44 119 PHE A C 1
ATOM 984 O O . PHE A 1 119 ? 12.076 9.266 -0.586 1.00 94.44 119 PHE A O 1
ATOM 991 N N . ILE A 1 120 ? 11.305 8.060 1.143 1.00 91.56 120 ILE A N 1
ATOM 992 C CA . ILE A 1 120 ? 11.709 6.758 0.589 1.00 91.56 120 ILE A CA 1
ATOM 993 C C . ILE A 1 120 ? 11.040 6.505 -0.770 1.00 91.56 120 ILE A C 1
ATOM 995 O O . ILE A 1 120 ? 11.682 6.024 -1.708 1.00 91.56 120 ILE A O 1
ATOM 999 N N . ARG A 1 121 ? 9.744 6.813 -0.897 1.00 90.88 121 ARG A N 1
ATOM 1000 C CA . ARG A 1 121 ? 8.989 6.579 -2.135 1.00 90.88 121 ARG A CA 1
ATOM 1001 C C . ARG A 1 121 ? 9.465 7.486 -3.259 1.00 90.88 121 ARG A C 1
ATOM 1003 O O . ARG A 1 121 ? 9.690 6.980 -4.354 1.00 90.88 121 ARG A O 1
ATOM 1010 N N . LEU A 1 122 ? 9.685 8.773 -2.988 1.00 90.94 122 LEU A N 1
ATOM 1011 C CA . LEU A 1 122 ? 10.180 9.732 -3.977 1.00 90.94 122 LEU A CA 1
ATOM 1012 C C . LEU A 1 122 ? 11.499 9.278 -4.593 1.00 90.94 122 LEU A C 1
ATOM 1014 O O . LEU A 1 122 ? 11.596 9.212 -5.817 1.00 90.94 122 LEU A O 1
ATOM 1018 N N . ILE A 1 123 ? 12.458 8.859 -3.763 1.00 88.81 123 ILE A N 1
ATOM 1019 C CA . ILE A 1 123 ? 13.730 8.310 -4.246 1.00 88.81 123 ILE A CA 1
ATOM 1020 C C . ILE A 1 123 ? 13.463 7.152 -5.215 1.00 88.81 123 ILE A C 1
ATOM 1022 O O . ILE A 1 123 ? 13.916 7.176 -6.355 1.00 88.81 123 ILE A O 1
ATOM 1026 N N . ILE A 1 124 ? 12.644 6.172 -4.824 1.00 86.62 124 ILE A N 1
ATOM 1027 C CA . ILE A 1 124 ? 12.356 4.991 -5.656 1.00 86.62 124 ILE A CA 1
ATOM 1028 C C . ILE A 1 124 ? 11.637 5.349 -6.974 1.00 86.62 124 ILE A C 1
ATOM 1030 O O . ILE A 1 124 ? 11.856 4.689 -7.998 1.00 86.62 124 ILE A O 1
ATOM 1034 N N . ARG A 1 125 ? 10.765 6.367 -6.982 1.00 86.19 125 ARG A N 1
ATOM 1035 C CA . ARG A 1 125 ? 10.033 6.790 -8.193 1.00 86.19 125 ARG A CA 1
ATOM 1036 C C . ARG A 1 125 ? 10.900 7.553 -9.183 1.00 86.19 125 ARG A C 1
ATOM 1038 O O . ARG A 1 125 ? 10.642 7.435 -10.380 1.00 86.19 125 ARG A O 1
ATOM 1045 N N . LEU A 1 126 ? 11.909 8.275 -8.704 1.00 83.25 126 LEU A N 1
ATOM 1046 C CA . LEU A 1 126 ? 12.827 9.047 -9.542 1.00 83.25 126 LEU A CA 1
ATOM 1047 C C . LEU A 1 126 ? 13.987 8.205 -10.098 1.00 83.25 126 LEU A C 1
ATOM 1049 O O . LEU A 1 126 ? 14.591 8.589 -11.094 1.00 83.25 126 LEU A O 1
ATOM 1053 N N . LEU A 1 127 ? 14.265 7.029 -9.520 1.00 86.81 127 LEU A N 1
ATOM 1054 C CA . LEU A 1 127 ? 15.291 6.120 -10.044 1.00 86.81 127 LEU A CA 1
ATOM 1055 C C . LEU A 1 127 ? 14.984 5.636 -11.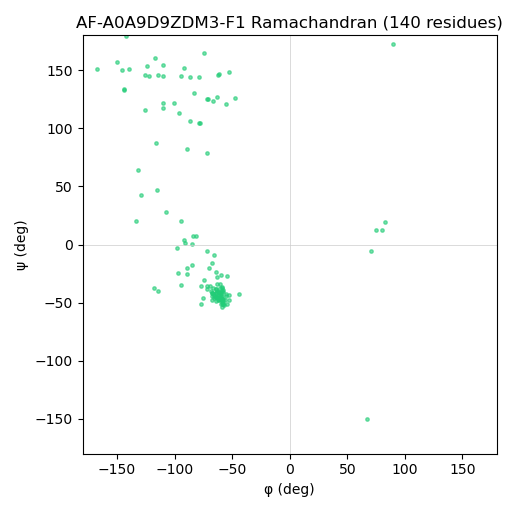477 1.00 86.81 127 LEU A C 1
ATOM 1057 O O . LEU A 1 127 ? 13.817 5.362 -11.789 1.00 86.81 127 LEU A O 1
ATOM 1061 N N . PRO A 1 128 ? 16.019 5.412 -12.315 1.00 84.88 128 PRO A N 1
ATOM 1062 C CA . PRO A 1 128 ? 15.894 4.734 -13.604 1.00 84.88 128 PRO A CA 1
ATOM 1063 C C . PRO A 1 128 ? 15.189 3.376 -13.493 1.00 84.88 128 PRO A C 1
ATOM 1065 O O . PRO A 1 128 ? 15.328 2.655 -12.499 1.00 84.88 128 PRO A O 1
ATOM 1068 N N . ASN A 1 129 ? 14.456 2.984 -14.542 1.00 81.12 129 ASN A N 1
ATOM 1069 C CA . ASN A 1 129 ? 13.603 1.790 -14.511 1.00 81.12 129 ASN A CA 1
ATOM 1070 C C . ASN A 1 129 ? 14.375 0.493 -14.197 1.00 81.12 129 ASN A C 1
ATOM 1072 O O . ASN A 1 129 ? 13.863 -0.351 -13.462 1.00 81.12 129 ASN A O 1
ATOM 1076 N N . MET A 1 130 ? 15.616 0.350 -14.686 1.00 79.44 130 MET A N 1
ATOM 1077 C CA . MET A 1 130 ? 16.453 -0.825 -14.396 1.00 79.44 130 MET A CA 1
ATOM 1078 C C . MET A 1 130 ? 16.718 -0.985 -12.891 1.00 79.44 130 MET A C 1
ATOM 1080 O O . MET A 1 130 ? 16.505 -2.061 -12.330 1.00 79.44 130 MET A O 1
ATOM 1084 N N . ILE A 1 131 ? 17.094 0.104 -12.214 1.00 81.56 131 ILE A N 1
ATOM 1085 C CA . ILE A 1 131 ? 17.367 0.108 -10.769 1.00 81.56 131 ILE A CA 1
ATOM 1086 C C . ILE A 1 131 ? 16.071 -0.136 -9.988 1.00 81.56 131 ILE A C 1
ATOM 1088 O O . ILE A 1 131 ? 16.037 -0.930 -9.045 1.00 81.56 131 ILE A O 1
ATOM 1092 N N . ARG A 1 132 ? 14.962 0.482 -10.413 1.00 82.75 132 ARG A N 1
ATOM 1093 C CA . ARG A 1 132 ? 13.649 0.267 -9.789 1.00 82.75 132 ARG A CA 1
ATOM 1094 C C . ARG A 1 132 ? 13.211 -1.197 -9.874 1.00 82.75 132 ARG A C 1
ATOM 1096 O 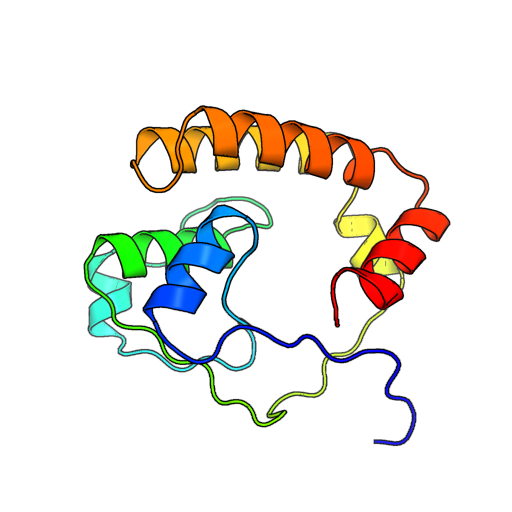O . ARG A 1 132 ? 12.739 -1.742 -8.875 1.00 82.75 132 ARG A O 1
ATOM 1103 N N . LYS A 1 133 ? 13.385 -1.842 -11.034 1.00 81.38 133 LYS A N 1
ATOM 1104 C CA . LYS A 1 133 ? 13.095 -3.271 -11.236 1.00 81.38 133 LYS A CA 1
ATOM 1105 C C . LYS A 1 133 ? 13.903 -4.129 -10.262 1.00 81.38 133 LYS A C 1
ATOM 1107 O O . LYS A 1 133 ? 13.315 -4.966 -9.577 1.00 81.38 133 LYS A O 1
ATOM 1112 N N . TYR A 1 134 ? 15.201 -3.857 -1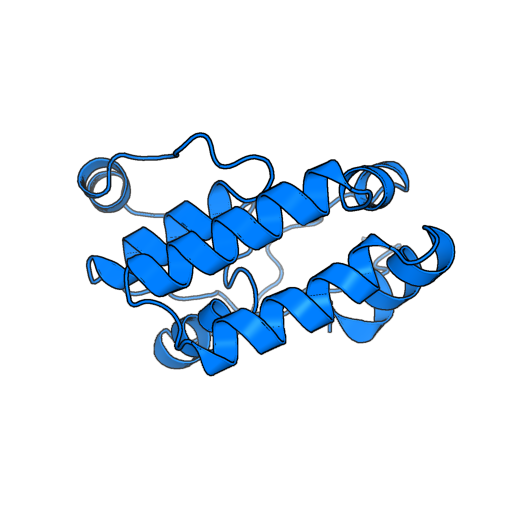0.127 1.00 82.75 134 TYR A N 1
ATOM 1113 C CA . TYR A 1 134 ? 16.070 -4.557 -9.180 1.00 82.75 134 TYR A CA 1
ATOM 1114 C C . TYR A 1 134 ? 15.570 -4.432 -7.728 1.00 82.75 134 TYR A C 1
ATOM 1116 O O . TYR A 1 134 ? 15.332 -5.440 -7.062 1.00 82.75 134 TYR A O 1
ATOM 1124 N N . ILE A 1 135 ? 15.298 -3.212 -7.249 1.00 80.19 135 ILE A N 1
ATOM 1125 C CA . ILE A 1 135 ? 14.803 -2.978 -5.878 1.00 80.19 135 ILE A CA 1
ATOM 1126 C C . ILE A 1 135 ? 13.476 -3.711 -5.626 1.00 80.19 135 ILE A C 1
ATOM 1128 O O . ILE A 1 135 ? 13.291 -4.340 -4.579 1.00 80.19 135 ILE A O 1
ATOM 1132 N N . TYR A 1 136 ? 12.541 -3.655 -6.579 1.00 76.19 136 TYR A N 1
ATOM 1133 C CA . TYR A 1 136 ? 11.234 -4.290 -6.422 1.00 76.19 136 TYR A CA 1
ATOM 1134 C C . TYR A 1 136 ? 11.310 -5.816 -6.366 1.00 76.19 136 TYR A C 1
ATOM 1136 O O . TYR A 1 136 ? 10.592 -6.419 -5.569 1.00 76.19 136 TYR A O 1
ATOM 1144 N N . VAL A 1 137 ? 12.136 -6.430 -7.213 1.00 74.00 137 VAL A N 1
ATOM 1145 C CA . VAL A 1 137 ? 12.253 -7.891 -7.301 1.00 74.00 137 VAL A CA 1
ATOM 1146 C C . VAL A 1 137 ? 13.048 -8.446 -6.121 1.00 74.00 137 VAL A C 1
ATOM 1148 O O . VAL A 1 137 ? 12.599 -9.398 -5.488 1.00 74.00 137 VAL A O 1
ATOM 1151 N N . PHE A 1 138 ? 14.181 -7.829 -5.778 1.00 70.12 138 PHE A N 1
ATOM 1152 C CA . PHE A 1 138 ? 15.140 -8.426 -4.846 1.00 70.12 138 PHE A CA 1
ATOM 1153 C C . PHE A 1 138 ? 15.019 -7.940 -3.397 1.00 70.12 138 PHE A C 1
ATOM 1155 O O . PHE A 1 138 ? 15.415 -8.676 -2.492 1.00 70.12 138 PHE A O 1
ATOM 1162 N N . ARG A 1 139 ? 14.475 -6.736 -3.153 1.00 71.19 139 ARG A N 1
ATOM 1163 C CA . ARG A 1 139 ? 14.416 -6.131 -1.806 1.00 71.19 139 ARG A CA 1
ATOM 1164 C C . ARG A 1 139 ? 13.000 -5.967 -1.260 1.00 71.19 139 ARG A C 1
ATOM 1166 O O . ARG A 1 139 ? 12.780 -6.189 -0.078 1.00 71.19 139 ARG A O 1
ATOM 1173 N N . LEU A 1 140 ? 12.033 -5.574 -2.093 1.00 70.25 140 LEU A N 1
ATOM 1174 C CA . LEU A 1 140 ? 10.664 -5.300 -1.626 1.00 70.25 140 LEU A CA 1
ATOM 1175 C C . LEU A 1 140 ? 9.747 -6.531 -1.632 1.00 70.25 140 LEU A C 1
ATOM 1177 O O . LEU A 1 140 ? 8.714 -6.516 -0.966 1.00 70.25 140 LEU A O 1
ATOM 1181 N N . ARG A 1 141 ? 10.069 -7.579 -2.387 1.00 64.69 141 ARG A N 1
ATOM 1182 C CA . ARG A 1 141 ? 9.259 -8.802 -2.496 1.00 64.69 141 ARG A CA 1
ATOM 1183 C C . ARG A 1 141 ? 10.004 -10.018 -1.936 1.00 64.69 141 ARG A C 1
ATOM 1185 O O . ARG A 1 141 ? 10.084 -11.046 -2.602 1.00 64.69 141 ARG A O 1
ATOM 1192 N N . LYS A 1 142 ? 10.585 -9.850 -0.753 1.00 58.44 142 LYS A N 1
ATOM 1193 C CA . LYS A 1 142 ? 11.027 -10.933 0.124 1.00 58.44 142 LYS A CA 1
ATOM 1194 C C . LYS A 1 142 ? 10.196 -10.887 1.397 1.00 58.44 142 LYS A C 1
ATOM 1196 O O . LYS A 1 142 ? 9.765 -9.761 1.742 1.00 58.44 142 LYS A O 1
#

Nearest PDB structures (foldseek):
  8fky-assembly1_LD  TM=2.769E-01  e=6.835E+00  Homo sapiens
  4d0o-assembly2_B  TM=2.139E-01  e=9.030E+00  Homo sapiens

Mean predicted aligned error: 4.1 Å

Sequence (142 aa):
KENIISTRKIPEKHNDIVKFGKSRNPINHPATMFRKSIICNIGGYRAIPFLEDYDLWVRAILNGAHLYNIQQSLLWFRLSDNAFLRRGGIDYAKNEIKFQQNLYKIGYISIINMYSNIFIRLIIRLLPNMIRKYIYVFRLRK